Protein AF-A0A952L4A4-F1 (afdb_monomer_lite)

Secondary structure (DSSP, 8-state):
-HHHHHHHHHHHHTS-----PPPP--------SS----S-TTT--SHHHHHHHHHHS--SS---TT-

Foldseek 3Di:
DVVVVVVVVVVVVPPPDPPPDPPPPPDDDDDDPDDAPDQPPVPGDDDVSVVVNCVVDDDPDDDDPVD

Sequence (67 aa):
MKHLFAALALCAALIPAAGHAAEPVKTLRYAFMIAETGFDPVRISDIYSRSVTAHIFESLYTYDPLA

Radius of gyration: 26.47 Å; chains: 1; bounding box: 55×20×63 Å

pLDDT: mean 86.5, std 10.77, range [62.16, 96.75]

Structure (mmCIF, N/CA/C/O backbone):
data_AF-A0A952L4A4-F1
#
_entry.id   AF-A0A952L4A4-F1
#
loop_
_atom_site.group_PDB
_atom_site.id
_atom_site.type_symbol
_atom_site.label_atom_id
_atom_site.label_alt_id
_atom_site.label_comp_id
_atom_site.label_asym_id
_atom_site.label_entity_id
_atom_site.label_seq_id
_atom_site.pdbx_PDB_ins_code
_atom_site.Cartn_x
_atom_site.Cartn_y
_atom_site.Cartn_z
_atom_site.occupancy
_atom_site.B_iso_or_equiv
_atom_site.auth_seq_id
_atom_site.auth_comp_id
_atom_site.auth_asym_id
_atom_site.auth_atom_id
_atom_site.pdbx_PDB_model_num
ATOM 1 N N . MET A 1 1 ? -44.528 0.902 50.287 1.00 62.16 1 MET A N 1
ATOM 2 C CA . MET A 1 1 ? -43.255 0.438 49.675 1.00 62.16 1 MET A CA 1
ATOM 3 C C . MET A 1 1 ? -43.444 -0.306 48.351 1.00 62.16 1 MET A C 1
ATOM 5 O O . MET A 1 1 ? -42.717 -0.014 47.419 1.00 62.16 1 MET A O 1
ATOM 9 N N . LYS A 1 2 ? -44.438 -1.197 48.207 1.00 67.31 2 LYS A N 1
ATOM 10 C CA . LYS A 1 2 ? -44.714 -1.932 46.948 1.00 67.31 2 LYS A CA 1
ATOM 11 C C . LYS A 1 2 ? -44.936 -1.046 45.706 1.00 67.31 2 LYS A C 1
ATOM 13 O O . LYS A 1 2 ? -44.441 -1.361 44.634 1.00 67.31 2 LYS A O 1
ATOM 18 N N . HIS A 1 3 ? -45.621 0.086 45.863 1.00 69.50 3 HIS A N 1
ATOM 19 C CA . HIS A 1 3 ? -45.891 1.026 44.764 1.00 69.50 3 HIS A CA 1
ATOM 20 C C . HIS A 1 3 ? -44.634 1.764 44.273 1.00 69.50 3 HIS A C 1
ATOM 22 O O . HIS A 1 3 ? -44.543 2.112 43.103 1.00 69.50 3 HIS A O 1
ATOM 28 N N . LEU A 1 4 ? -43.645 1.940 45.156 1.00 73.00 4 LEU A N 1
ATOM 29 C CA . LEU A 1 4 ? -42.348 2.541 44.833 1.00 73.00 4 LEU A CA 1
ATOM 30 C C . LEU A 1 4 ? -41.516 1.609 43.940 1.00 73.00 4 LEU A C 1
ATOM 32 O O . LEU A 1 4 ? -40.942 2.052 42.952 1.00 73.00 4 LEU A O 1
ATOM 36 N N . PHE A 1 5 ? -41.532 0.306 44.234 1.00 73.31 5 PHE A N 1
ATOM 37 C CA . PHE A 1 5 ? -40.904 -0.706 43.381 1.00 73.31 5 PHE A CA 1
ATOM 38 C C . PHE A 1 5 ? -41.597 -0.841 42.019 1.00 73.31 5 PHE A C 1
ATOM 40 O O . PHE A 1 5 ? -40.921 -0.984 41.004 1.00 73.31 5 PHE A O 1
ATOM 47 N N . ALA A 1 6 ? -42.929 -0.741 41.978 1.00 74.25 6 ALA A N 1
ATOM 48 C CA . ALA A 1 6 ? -43.683 -0.772 40.724 1.00 74.25 6 ALA A CA 1
ATOM 49 C C . ALA A 1 6 ? -43.385 0.447 39.830 1.00 74.25 6 ALA A C 1
ATOM 51 O O . ALA A 1 6 ? -43.209 0.294 38.623 1.00 74.25 6 ALA A O 1
ATOM 52 N N . ALA A 1 7 ? -43.268 1.641 40.419 1.00 74.31 7 ALA A N 1
ATOM 53 C CA . ALA A 1 7 ? -42.902 2.855 39.692 1.00 74.31 7 ALA A CA 1
ATOM 54 C C . ALA A 1 7 ? -41.473 2.784 39.124 1.00 74.31 7 ALA A C 1
ATOM 56 O O . ALA A 1 7 ? -41.241 3.168 37.981 1.00 74.31 7 ALA A O 1
ATOM 57 N N . LEU A 1 8 ? -40.526 2.233 39.890 1.00 79.44 8 LEU A N 1
ATOM 58 C CA . LEU A 1 8 ? -39.143 2.062 39.444 1.00 79.44 8 LEU A CA 1
ATOM 59 C C . LEU A 1 8 ? -39.029 1.074 38.271 1.00 79.44 8 LEU A C 1
ATOM 61 O O . LEU A 1 8 ? -38.302 1.335 37.314 1.00 79.44 8 LEU A O 1
ATOM 65 N N . ALA A 1 9 ? -39.779 -0.031 38.317 1.00 76.81 9 ALA A N 1
ATOM 66 C CA . ALA A 1 9 ? -39.815 -1.016 37.237 1.00 76.81 9 ALA A CA 1
ATOM 67 C C . ALA A 1 9 ? -40.415 -0.442 35.941 1.00 76.81 9 ALA A C 1
ATOM 69 O O . ALA A 1 9 ? -39.912 -0.720 34.853 1.00 76.81 9 ALA A O 1
ATOM 70 N N . LEU A 1 10 ? -41.449 0.399 36.052 1.00 78.94 10 LEU A N 1
ATOM 71 C CA . LEU A 1 10 ? -42.056 1.064 34.899 1.00 78.94 10 LEU A CA 1
ATOM 72 C C . LEU A 1 10 ? -41.100 2.082 34.254 1.00 78.94 10 LEU A C 1
ATOM 74 O O . LEU A 1 10 ? -41.009 2.142 33.031 1.00 78.94 10 LEU A O 1
ATOM 78 N N . CYS A 1 11 ? -40.338 2.830 35.059 1.00 74.88 11 CYS A N 1
ATOM 79 C CA . CYS A 1 11 ? -39.309 3.742 34.553 1.00 74.88 11 CYS A CA 1
ATOM 80 C C . CYS A 1 11 ? -38.159 3.008 33.849 1.00 74.88 11 CYS A C 1
ATOM 82 O O . CYS A 1 11 ? -37.663 3.492 32.836 1.00 74.88 11 CYS A O 1
ATOM 84 N N . ALA A 1 12 ? -37.752 1.836 34.342 1.00 74.56 12 ALA A N 1
ATOM 85 C CA . ALA A 1 12 ? -36.703 1.038 33.706 1.00 74.56 12 ALA A CA 1
ATOM 86 C C . ALA A 1 12 ? -37.133 0.479 32.336 1.00 74.56 12 ALA A C 1
ATOM 88 O O . ALA A 1 12 ? -36.310 0.375 31.431 1.00 74.56 12 ALA A O 1
ATOM 89 N N . ALA A 1 13 ? -38.422 0.171 32.160 1.00 74.62 13 ALA A N 1
ATOM 90 C CA . ALA A 1 13 ? -38.976 -0.321 30.896 1.00 74.62 13 ALA A CA 1
ATOM 91 C C . ALA A 1 13 ? -39.114 0.764 29.808 1.00 74.62 13 ALA A C 1
ATOM 93 O O . ALA A 1 13 ? -39.280 0.438 28.636 1.00 74.62 13 ALA A O 1
ATOM 94 N N . LEU A 1 14 ? -39.047 2.045 30.186 1.00 74.19 14 LEU A N 1
ATOM 95 C CA . LEU A 1 14 ? -39.110 3.188 29.267 1.00 74.19 14 LEU A CA 1
ATOM 96 C C . LEU A 1 14 ? -37.739 3.593 28.715 1.00 74.19 14 LEU A C 1
ATOM 98 O O . LEU A 1 14 ? -37.672 4.484 27.871 1.00 74.19 14 LEU A O 1
ATOM 102 N N . ILE A 1 15 ? -36.654 2.964 29.176 1.00 77.75 15 ILE A N 1
ATOM 103 C CA . ILE A 1 15 ? -35.322 3.205 28.628 1.00 77.75 15 ILE A CA 1
ATOM 104 C C . ILE A 1 15 ? -35.284 2.529 27.253 1.00 77.75 15 ILE A C 1
ATOM 106 O O . ILE A 1 15 ? -35.335 1.297 27.191 1.00 77.75 15 ILE A O 1
ATOM 110 N N . PRO A 1 16 ? -35.219 3.289 26.142 1.00 71.69 16 PRO A N 1
ATOM 111 C CA . PRO A 1 16 ? -35.050 2.677 24.839 1.00 71.69 16 PRO A CA 1
ATOM 112 C C . PRO A 1 16 ? -33.752 1.877 24.880 1.00 71.69 16 PRO A C 1
ATOM 114 O O . PRO A 1 16 ? -32.703 2.406 25.257 1.00 71.69 16 PRO A O 1
ATOM 117 N N . ALA A 1 17 ? -33.822 0.594 24.521 1.00 69.75 17 ALA A N 1
ATOM 118 C CA . ALA A 1 17 ? -32.617 -0.181 24.285 1.00 69.75 17 ALA A CA 1
ATOM 119 C C . ALA A 1 17 ? -31.779 0.614 23.282 1.00 69.75 17 ALA A C 1
ATOM 121 O O . ALA A 1 17 ? -32.267 0.939 22.197 1.00 69.75 17 ALA A O 1
ATOM 122 N N . ALA A 1 18 ? -30.562 0.991 23.675 1.00 68.00 18 ALA A N 1
ATOM 123 C CA . ALA A 1 18 ? -29.628 1.641 22.778 1.00 68.00 18 ALA A CA 1
ATOM 124 C C . ALA A 1 18 ? -29.339 0.650 21.648 1.00 68.00 18 ALA A C 1
ATOM 126 O O . ALA A 1 18 ? -28.516 -0.255 21.784 1.00 68.00 18 ALA A O 1
ATOM 127 N N . GLY A 1 19 ? -30.095 0.763 20.556 1.00 63.59 19 GLY A N 1
ATOM 128 C CA . GLY A 1 19 ? -29.798 0.048 19.333 1.00 63.59 19 GLY A CA 1
ATOM 129 C C . GLY A 1 19 ? -28.385 0.433 18.932 1.00 63.59 19 GLY A C 1
ATOM 130 O O . GLY A 1 19 ? -28.037 1.614 18.963 1.00 63.59 19 GLY A O 1
ATOM 131 N N . HIS A 1 20 ? -27.564 -0.558 18.595 1.00 65.44 20 HIS A N 1
ATOM 132 C CA . HIS A 1 20 ? -26.297 -0.302 17.927 1.00 65.44 20 HIS A CA 1
ATOM 133 C C . HIS A 1 20 ? -26.630 0.465 16.644 1.00 65.44 20 HIS A C 1
ATOM 135 O O . HIS A 1 20 ? -27.116 -0.118 15.674 1.00 65.44 20 HIS A O 1
ATOM 141 N N . ALA A 1 21 ? -26.448 1.787 16.657 1.00 70.12 21 ALA A N 1
ATOM 142 C CA . ALA A 1 21 ? -26.419 2.547 15.424 1.00 70.12 21 ALA A CA 1
ATOM 143 C C . ALA A 1 21 ? -25.315 1.916 14.574 1.00 70.12 21 ALA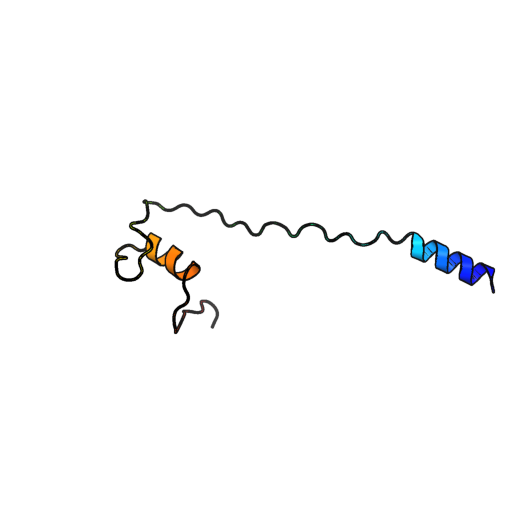 A C 1
ATOM 145 O O . ALA A 1 21 ? -24.223 1.660 15.087 1.00 70.12 21 ALA A O 1
ATOM 146 N N . ALA A 1 22 ? -25.618 1.596 13.316 1.00 73.62 22 ALA A N 1
ATOM 147 C CA . ALA A 1 22 ? -24.611 1.074 12.406 1.00 73.62 22 ALA A CA 1
ATOM 148 C C . ALA A 1 22 ? -23.408 2.024 12.438 1.00 73.62 22 ALA A C 1
ATOM 150 O O . ALA A 1 22 ? -23.585 3.234 12.261 1.00 73.62 22 ALA A O 1
ATOM 151 N N . GLU A 1 23 ? -22.216 1.495 12.733 1.00 7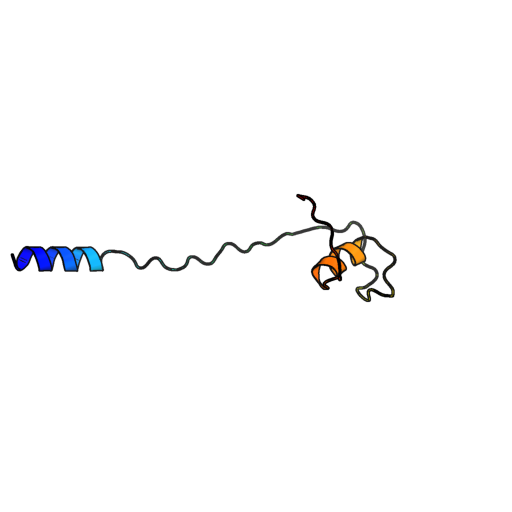9.56 23 GLU A N 1
ATOM 152 C CA . GLU A 1 23 ? -21.023 2.331 12.743 1.00 79.56 23 GLU A CA 1
ATOM 153 C C . GLU A 1 23 ? -20.908 3.052 11.393 1.00 79.56 23 GLU A C 1
ATOM 155 O O . GLU A 1 23 ? -21.171 2.450 10.342 1.00 79.56 23 GLU A O 1
ATOM 160 N N . PRO A 1 24 ? -20.530 4.342 11.393 1.00 81.31 24 PRO A N 1
ATOM 161 C CA . PRO A 1 24 ? -20.321 5.060 10.151 1.00 81.31 24 PRO A CA 1
ATOM 162 C C . PRO A 1 24 ? -19.271 4.320 9.321 1.00 81.31 24 PRO A C 1
ATOM 164 O O . PRO A 1 24 ? -18.190 3.990 9.812 1.00 81.31 24 PRO A O 1
ATOM 167 N N . VAL A 1 25 ? -19.586 4.061 8.050 1.00 87.12 25 VAL A N 1
ATOM 168 C CA . VAL A 1 25 ? -18.664 3.363 7.153 1.00 87.12 25 VAL A CA 1
ATOM 169 C C . VAL A 1 25 ? -17.402 4.212 6.994 1.00 87.12 25 VAL A C 1
ATOM 171 O O . VAL A 1 25 ? -17.447 5.314 6.443 1.00 87.12 25 VAL A O 1
ATOM 174 N N . LYS A 1 26 ? -16.262 3.695 7.464 1.00 89.88 26 LYS A N 1
ATOM 175 C CA . LYS A 1 26 ? -14.945 4.343 7.353 1.00 89.88 26 LYS A CA 1
ATOM 176 C C . LYS A 1 26 ? -14.396 4.190 5.929 1.00 89.88 26 LYS A C 1
ATOM 178 O O . LYS A 1 26 ? -13.420 3.488 5.694 1.00 89.88 26 LYS A O 1
ATOM 183 N N . THR A 1 27 ? -15.066 4.808 4.955 1.00 91.12 27 THR A N 1
ATOM 184 C CA . THR A 1 27 ? -14.670 4.764 3.541 1.00 91.12 27 THR A CA 1
ATOM 185 C C . THR A 1 27 ? -13.720 5.906 3.201 1.00 91.12 27 THR A C 1
ATOM 187 O O . THR A 1 27 ? -14.131 7.066 3.156 1.00 91.12 27 THR A O 1
ATOM 190 N N . LEU A 1 28 ? -12.483 5.568 2.845 1.00 92.56 28 LEU A N 1
ATOM 191 C CA . LEU A 1 28 ? -11.570 6.479 2.162 1.00 92.56 28 LEU A CA 1
ATOM 192 C C . LEU A 1 28 ? -11.752 6.344 0.643 1.00 92.56 28 LEU A C 1
ATOM 194 O O . LEU A 1 28 ? -11.705 5.241 0.107 1.00 92.56 28 LEU A O 1
ATOM 198 N N . ARG A 1 29 ? -11.961 7.465 -0.057 1.00 94.56 29 ARG A N 1
ATOM 199 C CA . ARG A 1 29 ? -11.967 7.529 -1.528 1.00 94.56 29 ARG A CA 1
ATOM 200 C C . ARG A 1 29 ? -10.707 8.257 -1.973 1.00 94.56 29 ARG A C 1
ATOM 202 O O . ARG A 1 29 ? -10.515 9.408 -1.592 1.00 94.56 29 ARG A O 1
ATOM 209 N N . TYR A 1 30 ? -9.865 7.588 -2.749 1.00 93.25 30 TYR A N 1
ATOM 210 C CA . TYR A 1 30 ? -8.572 8.106 -3.190 1.00 93.25 30 TYR A CA 1
ATOM 211 C C . TYR A 1 30 ? -8.437 7.971 -4.708 1.00 93.25 30 TYR A C 1
ATOM 213 O O . TYR A 1 30 ? -8.898 6.983 -5.276 1.00 93.25 30 TYR A O 1
ATOM 221 N N . ALA A 1 31 ? -7.841 8.971 -5.358 1.00 95.38 31 ALA A N 1
ATOM 222 C CA . ALA A 1 31 ? -7.654 8.997 -6.805 1.00 95.38 31 ALA A CA 1
ATOM 223 C C . ALA A 1 31 ? -6.175 8.810 -7.155 1.00 95.38 31 ALA A C 1
ATOM 225 O O . ALA A 1 31 ? -5.320 9.545 -6.658 1.00 95.38 31 ALA A O 1
ATOM 226 N N . PHE A 1 32 ? -5.885 7.860 -8.043 1.00 94.56 32 PHE A N 1
ATOM 227 C CA . PHE A 1 32 ? -4.562 7.705 -8.639 1.00 94.56 32 PHE A CA 1
ATOM 228 C C . PHE A 1 32 ? -4.464 8.505 -9.938 1.00 94.56 32 PHE A C 1
ATOM 230 O O . PHE A 1 32 ? -5.418 8.578 -10.711 1.00 94.56 32 PHE A O 1
ATOM 237 N N . MET A 1 33 ? -3.297 9.104 -10.184 1.00 95.50 33 MET A N 1
ATOM 238 C CA . MET A 1 33 ? -3.059 9.884 -11.406 1.00 95.50 33 MET A CA 1
ATOM 239 C C . MET A 1 33 ? -2.952 8.996 -12.653 1.00 95.50 33 MET A C 1
ATOM 241 O O . MET A 1 33 ? -3.190 9.468 -13.762 1.00 95.50 33 MET A O 1
ATOM 245 N N . ILE A 1 34 ? -2.561 7.730 -12.477 1.00 94.25 34 ILE A N 1
ATOM 246 C CA . ILE A 1 34 ? -2.387 6.723 -13.528 1.00 94.25 34 ILE A CA 1
ATOM 247 C C . ILE A 1 34 ? -2.859 5.375 -12.970 1.00 94.25 34 ILE A C 1
ATOM 249 O O . ILE A 1 34 ? -2.873 5.182 -11.754 1.00 94.25 34 ILE A O 1
ATOM 253 N N . ALA A 1 35 ? -3.239 4.452 -13.854 1.00 93.75 35 ALA A N 1
ATOM 254 C CA . ALA A 1 35 ? -3.533 3.076 -13.482 1.00 93.75 35 ALA A CA 1
ATOM 255 C C . ALA A 1 35 ? -2.299 2.352 -12.917 1.00 93.75 35 ALA A C 1
ATOM 257 O O . ALA A 1 35 ? -1.156 2.621 -13.291 1.00 93.75 35 ALA A O 1
ATOM 258 N N . GLU A 1 36 ? -2.575 1.406 -12.030 1.00 94.25 36 GLU A N 1
ATOM 259 C CA . GLU A 1 36 ? -1.611 0.483 -11.439 1.00 94.25 36 GLU A CA 1
ATOM 260 C C . GLU A 1 36 ? -1.083 -0.513 -12.490 1.00 94.25 36 GLU A C 1
ATOM 262 O O . GLU A 1 36 ? -1.741 -0.774 -13.502 1.00 94.25 36 GLU A O 1
ATOM 267 N N . THR A 1 37 ? 0.092 -1.102 -12.250 1.00 94.62 37 THR A N 1
ATOM 268 C CA . THR A 1 37 ? 0.663 -2.139 -13.133 1.00 94.62 37 THR A CA 1
ATOM 269 C C . THR A 1 37 ? 0.283 -3.560 -12.714 1.00 94.62 37 THR A C 1
ATOM 271 O O . THR A 1 37 ? 0.183 -4.438 -13.571 1.00 94.62 37 THR A O 1
ATOM 274 N N . GLY A 1 38 ? 0.046 -3.800 -11.420 1.00 94.56 38 GLY A N 1
ATOM 275 C CA . GLY A 1 38 ? -0.395 -5.090 -10.885 1.00 94.56 38 GLY A CA 1
ATOM 276 C C . GLY A 1 38 ? -0.027 -5.288 -9.414 1.00 94.56 38 GLY A C 1
ATOM 277 O O . GLY A 1 38 ? 0.693 -4.489 -8.832 1.00 94.56 38 GLY A O 1
ATOM 278 N N . PHE A 1 39 ? -0.499 -6.379 -8.808 1.00 95.44 39 PHE A N 1
ATOM 279 C CA . PHE A 1 39 ? -0.342 -6.634 -7.365 1.00 95.44 39 PHE A CA 1
ATOM 280 C C . PHE A 1 39 ? 0.540 -7.840 -7.022 1.00 95.44 39 PHE A C 1
ATOM 282 O O . PHE A 1 39 ? 0.493 -8.327 -5.897 1.00 95.44 39 PHE A O 1
ATOM 289 N N . ASP A 1 40 ? 1.324 -8.348 -7.975 1.00 95.06 40 ASP A N 1
ATOM 290 C CA . ASP A 1 40 ? 2.347 -9.366 -7.704 1.00 95.06 40 ASP A CA 1
ATOM 291 C C . ASP A 1 40 ? 3.583 -8.680 -7.090 1.00 95.06 40 ASP A C 1
ATOM 293 O O . ASP A 1 40 ? 4.291 -7.978 -7.821 1.00 95.06 40 ASP A O 1
ATOM 297 N N . PRO A 1 41 ? 3.890 -8.870 -5.787 1.00 92.25 41 PRO A N 1
ATOM 298 C CA . PRO A 1 41 ? 4.964 -8.141 -5.108 1.00 92.25 41 PRO A CA 1
ATOM 299 C C . PRO A 1 41 ? 6.340 -8.301 -5.762 1.00 92.25 41 PRO A C 1
ATOM 301 O O . PRO A 1 41 ? 7.175 -7.404 -5.664 1.00 92.25 41 PRO A O 1
ATOM 304 N N . VAL A 1 42 ? 6.577 -9.415 -6.460 1.00 94.31 42 VAL A N 1
ATOM 305 C CA . VAL A 1 42 ? 7.854 -9.696 -7.135 1.00 94.31 42 VAL A CA 1
ATOM 306 C C . VAL A 1 42 ? 7.985 -8.913 -8.448 1.00 94.31 42 VAL A C 1
ATOM 308 O O . VAL A 1 42 ? 9.092 -8.743 -8.959 1.00 94.31 42 VAL A O 1
ATOM 311 N N . ARG A 1 43 ? 6.876 -8.412 -9.006 1.00 95.06 43 ARG A N 1
ATOM 312 C CA . ARG A 1 43 ? 6.824 -7.749 -10.320 1.00 95.06 43 ARG A CA 1
ATOM 313 C C . ARG A 1 43 ? 6.484 -6.260 -10.293 1.00 95.06 43 ARG A C 1
ATOM 31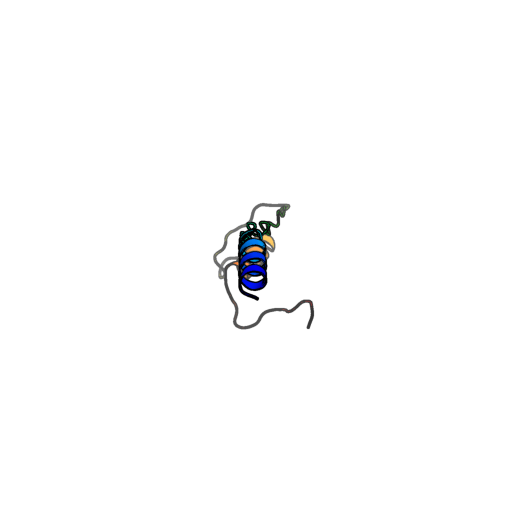5 O O . ARG A 1 43 ? 6.519 -5.631 -11.347 1.00 95.06 43 ARG A O 1
ATOM 322 N N . ILE A 1 44 ? 6.190 -5.681 -9.129 1.00 95.38 44 ILE A N 1
ATOM 323 C CA . ILE A 1 44 ? 5.814 -4.264 -9.011 1.00 95.38 44 ILE A CA 1
ATOM 324 C C . ILE A 1 44 ? 6.992 -3.335 -9.310 1.00 95.38 44 ILE A C 1
ATOM 326 O O . ILE A 1 44 ? 8.030 -3.375 -8.646 1.00 95.38 44 ILE A O 1
ATOM 330 N N . SER A 1 45 ? 6.776 -2.398 -10.232 1.00 94.00 45 SER A N 1
ATOM 331 C CA . SER A 1 45 ? 7.729 -1.329 -10.549 1.00 94.00 45 SER A CA 1
ATOM 332 C C . SER A 1 45 ? 7.234 0.074 -10.191 1.00 94.00 45 SER A C 1
ATOM 334 O O . SER A 1 45 ? 8.057 0.957 -9.958 1.00 94.00 45 SER A O 1
ATOM 336 N N . ASP A 1 46 ? 5.919 0.300 -10.139 1.00 95.19 46 ASP A N 1
ATOM 337 C CA . ASP A 1 46 ? 5.332 1.621 -9.892 1.00 95.19 46 ASP A CA 1
ATOM 338 C C . ASP A 1 46 ? 4.952 1.854 -8.418 1.00 95.19 46 ASP A C 1
ATOM 340 O O . ASP A 1 46 ? 4.873 0.929 -7.605 1.00 95.19 46 ASP A O 1
ATOM 344 N N . ILE A 1 47 ? 4.733 3.124 -8.073 1.00 94.88 47 ILE A N 1
ATOM 345 C CA . ILE A 1 47 ? 4.403 3.536 -6.705 1.00 94.88 47 ILE A CA 1
ATOM 346 C C . ILE A 1 47 ? 2.937 3.279 -6.336 1.00 94.88 47 ILE A C 1
ATOM 348 O O . ILE A 1 47 ? 2.667 3.007 -5.171 1.00 94.88 47 ILE A O 1
ATOM 352 N N . TYR A 1 48 ? 2.004 3.322 -7.291 1.00 96.44 48 TYR A N 1
ATOM 353 C CA . TYR A 1 48 ? 0.570 3.180 -7.025 1.00 96.44 48 TYR A CA 1
ATOM 354 C C . TYR A 1 48 ? 0.245 1.744 -6.610 1.00 96.44 48 TYR A C 1
ATOM 356 O O . TYR A 1 48 ? -0.326 1.516 -5.542 1.00 96.44 48 TYR A O 1
ATOM 364 N N . SER A 1 49 ? 0.741 0.769 -7.371 1.00 96.75 49 SER A N 1
ATOM 365 C CA . SER A 1 49 ? 0.673 -0.653 -7.036 1.00 96.75 49 SER A CA 1
ATOM 366 C C . SER A 1 49 ? 1.327 -0.946 -5.690 1.00 96.75 49 SER A C 1
ATOM 368 O O . SER A 1 49 ? 0.784 -1.702 -4.884 1.00 96.75 49 SER A O 1
ATOM 370 N N . ARG A 1 50 ? 2.480 -0.322 -5.405 1.00 95.12 50 ARG A N 1
ATOM 371 C CA . ARG A 1 50 ? 3.198 -0.505 -4.135 1.00 95.12 50 ARG A CA 1
ATOM 372 C C . ARG A 1 50 ? 2.394 0.007 -2.943 1.00 95.12 50 ARG A C 1
ATOM 374 O O . ARG A 1 50 ? 2.336 -0.680 -1.925 1.00 95.12 50 ARG A O 1
ATOM 381 N N . SER A 1 51 ? 1.747 1.166 -3.075 1.00 94.94 51 SER A N 1
ATOM 382 C CA . SER A 1 51 ? 0.880 1.728 -2.036 1.00 94.94 51 SER A CA 1
ATOM 383 C C . SER A 1 51 ? -0.294 0.807 -1.711 1.00 94.94 51 SER A C 1
ATOM 385 O O . SER A 1 51 ? -0.567 0.579 -0.535 1.00 94.94 51 SER A O 1
ATOM 387 N N . VAL A 1 52 ? -0.959 0.236 -2.719 1.00 95.50 52 VAL A N 1
ATOM 388 C CA . VAL A 1 52 ? -2.073 -0.703 -2.498 1.00 95.50 52 VAL A CA 1
ATOM 389 C C . VAL A 1 52 ? -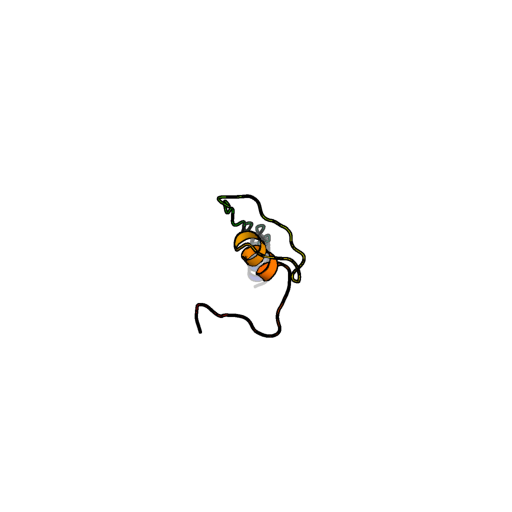1.572 -2.026 -1.913 1.00 95.50 52 VAL A C 1
ATOM 391 O O . VAL A 1 52 ? -2.141 -2.531 -0.950 1.00 95.50 52 VAL A O 1
ATOM 394 N N . THR A 1 53 ? -0.463 -2.556 -2.430 1.00 96.56 53 THR A N 1
ATOM 395 C CA . THR A 1 53 ? 0.115 -3.844 -2.004 1.00 96.56 53 THR A CA 1
ATOM 396 C C . THR A 1 53 ? 0.452 -3.864 -0.512 1.00 96.56 53 THR A C 1
ATOM 398 O O . THR A 1 53 ? 0.177 -4.864 0.146 1.00 96.56 53 THR A O 1
ATOM 401 N N . ALA A 1 54 ? 0.947 -2.755 0.049 1.00 94.31 54 ALA A N 1
ATOM 402 C CA . ALA A 1 54 ? 1.221 -2.619 1.487 1.00 94.31 54 ALA A CA 1
ATOM 403 C C . ALA A 1 54 ? -0.034 -2.694 2.385 1.00 94.31 54 ALA A C 1
ATOM 405 O O . ALA A 1 54 ? 0.091 -2.866 3.592 1.00 94.31 54 ALA A O 1
ATOM 406 N N . HIS A 1 55 ? -1.233 -2.556 1.809 1.00 94.06 55 HIS A N 1
ATOM 407 C CA . HIS A 1 55 ? -2.516 -2.696 2.508 1.00 94.06 55 HIS A CA 1
ATOM 408 C C . HIS A 1 55 ? -3.217 -4.035 2.210 1.00 94.06 55 HIS A C 1
ATOM 410 O O . HIS A 1 55 ? -4.247 -4.327 2.813 1.00 94.06 55 HIS A O 1
ATOM 416 N N . ILE A 1 56 ? -2.686 -4.839 1.280 1.00 95.94 56 ILE A N 1
ATOM 417 C CA . ILE A 1 56 ? -3.173 -6.194 0.968 1.00 95.94 56 ILE A CA 1
ATOM 418 C C . ILE A 1 56 ? -2.331 -7.244 1.698 1.00 95.94 56 ILE A C 1
ATOM 420 O O . ILE A 1 56 ? -2.872 -8.227 2.203 1.00 95.94 56 ILE A O 1
ATOM 424 N N . PHE A 1 57 ? -1.012 -7.046 1.736 1.00 95.00 57 PHE A N 1
ATOM 425 C CA . PHE A 1 57 ? -0.051 -7.991 2.296 1.00 95.00 57 PHE A CA 1
ATOM 426 C C . PHE A 1 57 ? 0.699 -7.387 3.479 1.00 95.00 57 PHE A C 1
ATOM 428 O O . PHE A 1 57 ? 0.915 -6.180 3.548 1.00 95.00 57 PHE A O 1
ATOM 435 N N . GLU A 1 58 ? 1.159 -8.259 4.371 1.00 94.31 58 GLU A N 1
ATOM 436 C CA . GLU A 1 58 ? 1.961 -7.897 5.534 1.00 94.31 58 GLU A CA 1
ATOM 437 C C . GLU A 1 58 ? 3.431 -8.286 5.320 1.00 94.31 58 GLU A C 1
ATOM 439 O O . GLU A 1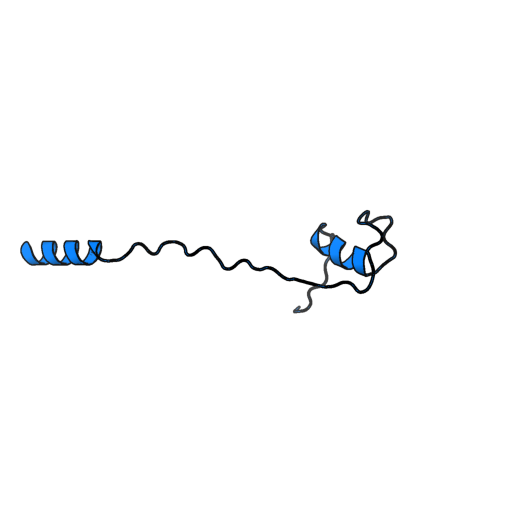 58 ? 3.742 -9.391 4.865 1.00 94.31 58 GLU A O 1
ATOM 444 N N . SER A 1 59 ? 4.344 -7.369 5.637 1.00 93.88 59 SER A N 1
ATOM 445 C CA . SER A 1 59 ? 5.793 -7.586 5.610 1.00 93.88 59 SER A CA 1
ATOM 446 C C . SER A 1 59 ? 6.350 -7.816 7.014 1.00 93.88 59 SER A C 1
ATOM 448 O O . SER A 1 59 ? 5.758 -7.414 8.007 1.00 93.88 59 SER A O 1
ATOM 450 N N . LEU A 1 60 ? 7.550 -8.406 7.102 1.00 96.75 60 LEU A N 1
ATOM 451 C CA . LEU A 1 60 ? 8.235 -8.641 8.386 1.00 96.75 60 LEU A CA 1
ATOM 452 C C . LEU A 1 60 ? 8.508 -7.356 9.184 1.00 96.75 60 LEU A C 1
ATOM 454 O O . LEU A 1 60 ? 8.677 -7.402 10.399 1.00 96.75 60 LEU A O 1
ATOM 458 N N . TYR A 1 61 ? 8.605 -6.224 8.491 1.00 95.81 61 TYR A N 1
ATOM 459 C CA . TYR A 1 61 ? 8.788 -4.909 9.085 1.00 95.81 61 TYR A CA 1
ATOM 460 C C . TYR A 1 61 ? 7.951 -3.888 8.321 1.00 95.81 61 TYR A C 1
ATOM 462 O O . TYR A 1 61 ? 7.801 -4.011 7.102 1.00 95.81 61 TYR A O 1
ATOM 470 N N . THR A 1 62 ? 7.434 -2.884 9.022 1.00 93.88 62 THR A N 1
ATOM 471 C CA . THR A 1 62 ? 6.653 -1.787 8.442 1.00 93.88 62 THR A CA 1
ATOM 472 C C . THR A 1 62 ? 7.126 -0.447 8.995 1.00 93.88 62 THR A C 1
ATOM 474 O O . THR A 1 62 ? 7.803 -0.389 10.022 1.00 93.88 62 THR A O 1
ATOM 477 N N . TYR A 1 63 ? 6.795 0.627 8.288 1.00 93.62 63 TYR A N 1
ATOM 478 C CA . TYR A 1 63 ? 7.065 1.987 8.730 1.00 93.62 63 TYR A CA 1
ATO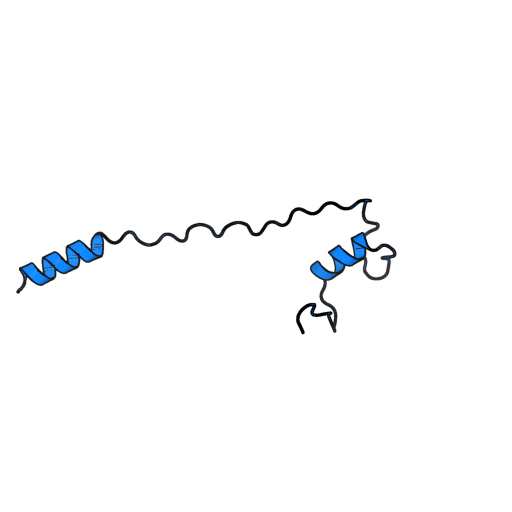M 479 C C . TYR A 1 63 ? 5.885 2.511 9.554 1.00 93.62 63 TYR A C 1
ATOM 481 O O . TYR A 1 63 ? 4.748 2.472 9.082 1.00 93.62 63 TYR A O 1
ATOM 489 N N . ASP A 1 64 ? 6.161 3.022 10.755 1.00 94.00 64 ASP A N 1
ATOM 490 C CA . ASP A 1 64 ? 5.183 3.748 11.566 1.00 94.00 64 ASP A CA 1
ATOM 491 C C . ASP A 1 64 ? 5.386 5.262 11.373 1.00 94.00 64 ASP A C 1
ATOM 493 O O . ASP A 1 64 ? 6.458 5.778 11.696 1.00 94.00 64 ASP A O 1
ATOM 497 N N . PRO A 1 65 ? 4.392 5.995 10.841 1.00 91.38 65 PRO A N 1
ATOM 498 C CA . PRO A 1 65 ? 4.483 7.444 10.697 1.00 91.38 65 PRO A CA 1
ATOM 499 C C . PRO A 1 65 ? 4.442 8.219 12.029 1.00 91.38 65 PRO A C 1
ATOM 501 O O . PRO A 1 65 ? 4.666 9.430 12.002 1.00 91.38 65 PRO A O 1
ATOM 504 N N . LEU A 1 66 ? 4.120 7.579 13.161 1.00 96.00 66 LEU A N 1
ATOM 505 C CA . LEU A 1 66 ? 3.953 8.213 14.477 1.00 96.00 66 LEU A CA 1
ATOM 506 C C . LEU A 1 66 ? 4.936 7.727 15.560 1.00 96.00 66 LEU A C 1
ATOM 508 O O . LEU A 1 66 ? 4.850 8.222 16.687 1.00 96.00 66 LEU A O 1
ATOM 512 N N . ALA A 1 67 ? 5.827 6.781 15.248 1.00 85.94 67 ALA A N 1
ATOM 513 C CA . ALA A 1 67 ? 6.836 6.267 16.182 1.00 85.94 67 ALA A CA 1
ATOM 514 C C . ALA A 1 67 ? 8.093 7.143 16.274 1.00 85.94 67 ALA A C 1
ATOM 516 O O . ALA A 1 67 ? 8.457 7.797 15.268 1.00 85.94 67 ALA A O 1
#